Protein AF-A0A8T3MK85-F1 (afdb_monomer_lite)

Radius of gyration: 15.74 Å; chains: 1; bounding box: 34×53×29 Å

Structure (mmCIF, N/CA/C/O backbone):
data_AF-A0A8T3MK85-F1
#
_entry.id   AF-A0A8T3MK85-F1
#
loop_
_atom_site.group_PDB
_atom_site.id
_atom_site.type_symbol
_atom_site.label_atom_id
_atom_site.label_alt_id
_atom_site.label_comp_id
_atom_site.label_asym_id
_atom_site.label_entity_id
_atom_site.label_seq_id
_atom_site.pdbx_PDB_ins_code
_atom_site.Cartn_x
_atom_site.Cartn_y
_atom_site.Cartn_z
_atom_site.occupancy
_atom_site.B_iso_or_equiv
_atom_site.auth_seq_id
_atom_site.auth_comp_id
_atom_site.auth_asym_id
_atom_site.auth_atom_id
_atom_site.pdbx_PDB_model_num
ATOM 1 N N . MET A 1 1 ? 8.004 37.401 -9.326 1.00 37.59 1 MET A N 1
ATOM 2 C CA . MET A 1 1 ? 8.585 36.254 -8.599 1.00 37.59 1 MET A CA 1
ATOM 3 C C . MET A 1 1 ? 7.842 35.015 -9.074 1.00 37.59 1 MET A C 1
ATOM 5 O O . MET A 1 1 ? 6.670 34.869 -8.770 1.00 37.59 1 MET A O 1
ATOM 9 N N . LYS A 1 2 ? 8.439 34.267 -10.006 1.00 38.16 2 LYS A N 1
ATOM 10 C CA . LYS A 1 2 ? 7.797 33.180 -10.760 1.00 38.16 2 LYS A CA 1
ATOM 11 C C . LYS A 1 2 ? 8.184 31.891 -10.039 1.00 38.16 2 LYS A C 1
ATOM 13 O O . LYS A 1 2 ? 9.341 31.505 -10.151 1.00 38.16 2 LYS A O 1
ATOM 18 N N . ASP A 1 3 ? 7.291 31.296 -9.251 1.00 48.09 3 ASP A N 1
ATOM 19 C CA . ASP A 1 3 ? 7.570 29.987 -8.650 1.00 48.09 3 ASP A CA 1
ATOM 20 C C . ASP A 1 3 ? 7.713 28.970 -9.790 1.00 48.09 3 ASP A C 1
ATOM 22 O O . ASP A 1 3 ? 6.751 28.761 -10.540 1.00 48.09 3 ASP A O 1
ATOM 26 N N . PRO A 1 4 ? 8.891 28.354 -10.000 1.00 45.88 4 PRO A N 1
ATOM 27 C CA . PRO A 1 4 ? 8.989 27.253 -10.927 1.00 45.88 4 PRO A CA 1
ATOM 28 C C . PRO A 1 4 ? 8.332 26.079 -10.216 1.00 45.88 4 PRO A C 1
ATOM 30 O O . PRO A 1 4 ? 8.964 25.402 -9.409 1.00 45.88 4 PRO A O 1
ATOM 33 N N . ALA A 1 5 ? 7.050 25.854 -10.494 1.00 52.78 5 ALA A N 1
ATOM 34 C CA . ALA A 1 5 ? 6.367 24.606 -10.205 1.00 52.78 5 ALA A CA 1
ATOM 35 C C . ALA A 1 5 ? 7.087 23.474 -10.961 1.00 52.78 5 ALA A C 1
ATOM 37 O O . ALA A 1 5 ? 6.716 23.072 -12.056 1.00 52.78 5 ALA A O 1
ATOM 38 N N . LEU A 1 6 ? 8.224 23.048 -10.424 1.00 52.69 6 LEU A N 1
ATOM 39 C CA . LEU A 1 6 ? 8.521 21.675 -10.105 1.00 52.69 6 LEU A CA 1
ATOM 40 C C . LEU A 1 6 ? 7.675 20.665 -10.921 1.00 52.69 6 LEU A C 1
ATOM 42 O O . LEU A 1 6 ? 6.491 20.490 -10.624 1.00 52.69 6 LEU A O 1
ATOM 46 N N . PRO A 1 7 ? 8.248 19.995 -11.944 1.00 54.56 7 PRO A N 1
ATOM 47 C CA . PRO A 1 7 ? 7.526 19.266 -13.002 1.00 54.56 7 PRO A CA 1
ATOM 48 C C . PRO A 1 7 ? 6.904 17.928 -12.547 1.00 54.56 7 PRO A C 1
ATOM 50 O O . PRO A 1 7 ? 6.890 16.943 -13.278 1.00 54.56 7 PRO A O 1
ATOM 53 N N . TYR A 1 8 ? 6.414 17.846 -11.313 1.00 54.41 8 TYR A N 1
ATOM 54 C CA . TYR A 1 8 ? 6.010 16.607 -10.649 1.00 54.41 8 TYR A CA 1
ATOM 55 C C . TYR A 1 8 ? 4.535 16.532 -10.247 1.00 54.41 8 TYR A C 1
ATOM 57 O O . TYR A 1 8 ? 4.129 15.573 -9.589 1.00 54.41 8 TYR A O 1
ATOM 65 N N . GLY A 1 9 ? 3.708 17.477 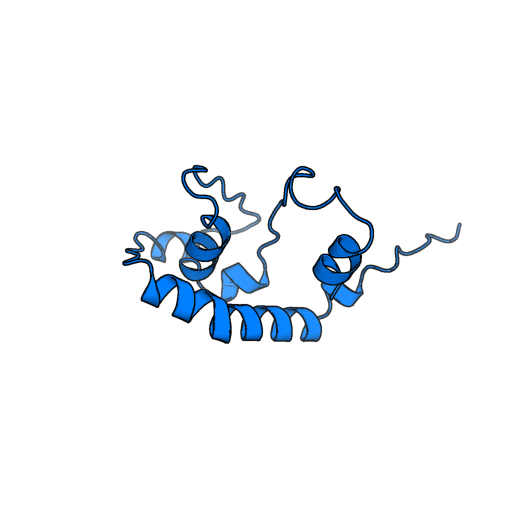-10.703 1.00 61.19 9 GLY A N 1
ATOM 66 C CA . GLY A 1 9 ? 2.254 17.428 -10.508 1.00 61.19 9 GLY A CA 1
ATOM 67 C C . GLY A 1 9 ? 1.583 16.202 -11.144 1.00 61.19 9 GLY A C 1
ATOM 68 O O . GLY A 1 9 ? 0.554 15.744 -10.655 1.00 61.19 9 GLY A O 1
ATOM 69 N N . TRP A 1 10 ? 2.192 15.607 -12.175 1.00 65.50 10 TRP A N 1
ATOM 70 C CA . TRP A 1 10 ? 1.633 14.445 -12.869 1.00 65.50 10 TRP A CA 1
ATOM 71 C C . TRP A 1 10 ? 1.560 13.188 -11.966 1.00 65.50 10 TRP A C 1
ATOM 73 O O . TRP A 1 10 ? 0.613 12.421 -12.090 1.00 65.50 10 TRP A O 1
ATOM 83 N N . ARG A 1 11 ? 2.444 13.027 -10.961 1.00 61.66 11 ARG A N 1
ATOM 84 C CA . ARG A 1 11 ? 2.362 11.927 -9.962 1.00 61.66 11 ARG A CA 1
ATOM 85 C C . ARG A 1 11 ? 1.150 12.022 -9.042 1.00 61.66 11 ARG A C 1
ATOM 87 O O . ARG A 1 11 ? 0.680 11.024 -8.501 1.00 61.66 11 ARG A O 1
ATOM 94 N N . LEU A 1 12 ? 0.675 13.243 -8.817 1.00 67.00 12 LEU A N 1
ATOM 95 C CA . LEU A 1 12 ? -0.520 13.503 -8.019 1.00 67.00 12 LEU A CA 1
ATOM 96 C C . LEU A 1 12 ? -1.788 13.432 -8.877 1.00 67.00 12 LEU A C 1
ATOM 98 O O . LEU A 1 12 ? -2.889 13.479 -8.329 1.00 67.00 12 LEU A O 1
ATOM 102 N N . HIS A 1 13 ? -1.641 13.287 -10.200 1.00 80.69 13 HIS A N 1
ATOM 103 C CA . HIS A 1 13 ? -2.759 13.217 -11.121 1.00 80.69 13 HIS A CA 1
ATOM 104 C C . HIS A 1 13 ? -3.591 11.950 -10.853 1.00 80.69 13 HIS A C 1
ATOM 106 O O . HIS A 1 13 ? -3.033 10.847 -10.805 1.00 80.69 13 HIS A O 1
ATOM 112 N N . PRO A 1 14 ? -4.925 12.066 -10.713 1.00 80.12 14 PRO A N 1
ATOM 113 C CA . PRO A 1 14 ? -5.789 10.933 -10.384 1.00 80.12 14 PRO A CA 1
ATOM 114 C C . PRO A 1 14 ? -5.643 9.747 -11.341 1.00 80.12 14 PRO A C 1
ATOM 116 O O . PRO A 1 14 ? -5.675 8.604 -10.896 1.00 80.12 14 PRO A O 1
ATOM 119 N N . LEU A 1 15 ? -5.420 9.997 -12.637 1.00 81.75 15 LEU A N 1
ATOM 120 C CA . LEU A 1 15 ? -5.246 8.925 -13.628 1.00 81.75 15 LEU A CA 1
ATOM 121 C C . LEU A 1 15 ? -3.985 8.095 -13.381 1.00 81.75 15 LEU A C 1
ATOM 123 O O . LEU A 1 15 ? -4.046 6.873 -13.404 1.00 81.75 15 LEU A O 1
ATOM 127 N N . VAL A 1 16 ? -2.860 8.746 -13.090 1.00 82.75 16 VAL A N 1
ATOM 128 C CA . VAL A 1 16 ? -1.587 8.060 -12.825 1.00 82.75 16 VAL A CA 1
ATOM 129 C C . VAL A 1 16 ? -1.709 7.210 -11.564 1.00 82.75 16 VAL A C 1
ATOM 131 O O . VAL A 1 16 ? -1.324 6.046 -11.552 1.00 82.75 16 VAL A O 1
ATOM 134 N N . ARG A 1 17 ? -2.354 7.749 -10.523 1.00 81.44 17 ARG A N 1
ATOM 135 C CA . ARG A 1 17 ? -2.674 6.995 -9.303 1.00 81.44 17 ARG A CA 1
ATOM 136 C C . ARG A 1 17 ? -3.601 5.811 -9.566 1.00 81.44 17 ARG A C 1
ATOM 138 O O 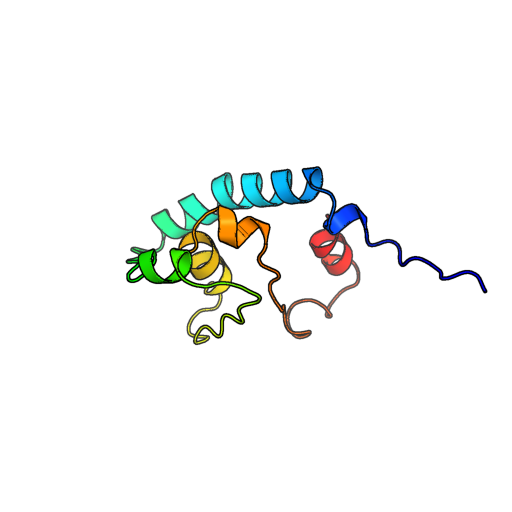. ARG A 1 17 ? -3.385 4.745 -9.002 1.00 81.44 17 ARG A O 1
ATOM 145 N N . SER A 1 18 ? -4.592 5.988 -10.442 1.00 85.38 18 SER A N 1
ATOM 146 C CA . SER A 1 18 ? -5.494 4.908 -10.863 1.00 85.38 18 SER A CA 1
ATOM 147 C C . SER A 1 18 ? -4.705 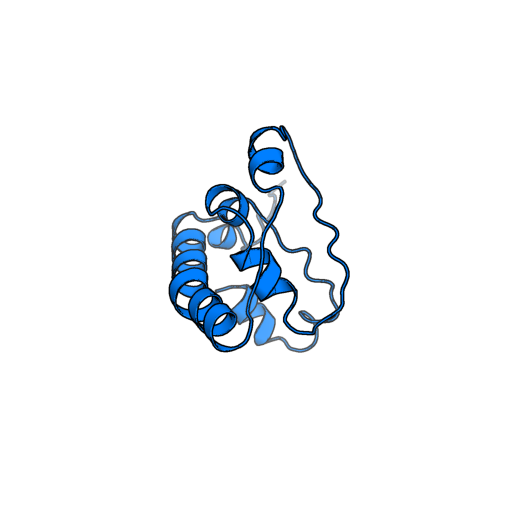3.773 -11.501 1.00 85.38 18 SER A C 1
ATOM 149 O O . SER A 1 18 ? -4.851 2.625 -11.097 1.00 85.38 18 SER A O 1
ATOM 151 N N . VAL A 1 19 ? -3.829 4.099 -12.456 1.00 86.25 19 VAL A N 1
ATOM 152 C CA . VAL A 1 19 ? -2.975 3.120 -13.138 1.00 86.25 19 VAL A CA 1
ATOM 153 C C . VAL A 1 19 ? -2.056 2.419 -12.143 1.00 86.25 19 VAL A C 1
ATOM 155 O O . VAL A 1 19 ? -2.013 1.192 -12.128 1.00 86.25 19 VAL A O 1
ATOM 158 N N . ALA A 1 20 ? -1.382 3.166 -11.266 1.00 83.75 20 ALA A N 1
ATOM 159 C CA . ALA A 1 20 ? -0.506 2.595 -10.246 1.00 83.75 20 ALA A CA 1
ATOM 160 C C . ALA A 1 20 ? -1.250 1.610 -9.331 1.00 83.75 20 ALA A C 1
ATOM 162 O O . ALA A 1 20 ? -0.732 0.539 -9.021 1.00 83.75 20 ALA A O 1
ATOM 163 N N . LEU A 1 21 ? -2.487 1.926 -8.945 1.00 85.81 21 LEU A N 1
ATOM 164 C CA . LEU A 1 21 ? -3.307 1.039 -8.122 1.00 85.81 21 LEU A CA 1
ATOM 165 C C . LEU A 1 21 ? -3.818 -0.178 -8.879 1.00 85.81 21 LEU A C 1
ATOM 167 O O . LEU A 1 21 ? -3.851 -1.260 -8.302 1.00 85.81 21 LEU A O 1
ATOM 171 N N . VAL A 1 22 ? -4.172 -0.029 -10.155 1.00 87.75 22 VAL A N 1
ATOM 172 C CA . VAL A 1 22 ? -4.533 -1.164 -11.012 1.00 87.75 22 VAL A CA 1
ATOM 173 C C . VAL A 1 22 ? -3.345 -2.107 -11.161 1.00 87.75 22 VAL A C 1
ATOM 175 O O . VAL A 1 22 ? -3.505 -3.307 -10.974 1.00 87.75 22 VAL A O 1
ATOM 178 N N . VAL A 1 23 ? -2.146 -1.585 -11.427 1.00 87.81 23 VAL A N 1
ATOM 179 C CA . VAL A 1 23 ? -0.920 -2.394 -11.509 1.00 87.81 23 VAL A CA 1
ATOM 180 C C . VAL A 1 23 ? -0.629 -3.073 -10.172 1.00 87.81 23 VAL A C 1
ATOM 182 O O . VAL A 1 23 ? -0.343 -4.269 -10.136 1.00 87.81 23 VAL A O 1
ATOM 185 N N . GLN A 1 24 ? -0.742 -2.341 -9.063 1.00 85.62 24 GLN A N 1
ATOM 186 C CA . GLN A 1 24 ? -0.543 -2.897 -7.730 1.00 85.62 24 GLN A CA 1
ATOM 187 C C . GLN A 1 24 ? -1.528 -4.041 -7.447 1.00 85.62 24 GLN A C 1
ATOM 189 O O . GLN A 1 24 ? -1.114 -5.105 -6.994 1.00 85.62 24 GLN A O 1
ATOM 194 N N . GLU A 1 25 ? -2.810 -3.855 -7.743 1.00 86.88 25 GLU A N 1
ATOM 195 C CA . GLU A 1 25 ? -3.829 -4.869 -7.479 1.00 86.88 25 GLU A CA 1
ATOM 196 C C . GLU A 1 25 ? -3.718 -6.066 -8.431 1.00 86.88 25 GLU A C 1
ATOM 198 O O . GLU A 1 25 ? -3.847 -7.209 -8.002 1.00 86.88 25 GLU A O 1
ATOM 203 N N . ALA A 1 26 ? -3.415 -5.830 -9.707 1.00 87.38 26 ALA A N 1
ATOM 204 C CA . ALA A 1 26 ? -3.330 -6.880 -10.717 1.00 87.38 26 ALA A CA 1
ATOM 205 C C . ALA A 1 26 ? -2.019 -7.677 -10.666 1.00 87.38 26 ALA A C 1
ATOM 207 O O . ALA A 1 26 ? -1.983 -8.806 -11.150 1.00 87.38 26 ALA A O 1
ATOM 208 N N . MET A 1 27 ? -0.941 -7.114 -10.110 1.00 87.12 27 MET A N 1
ATOM 209 C CA . MET A 1 27 ? 0.367 -7.779 -10.064 1.00 87.12 27 MET A CA 1
ATOM 210 C C . MET A 1 27 ? 0.852 -8.061 -8.645 1.00 87.12 27 MET A C 1
ATOM 212 O O . MET A 1 27 ? 1.233 -9.189 -8.348 1.00 87.12 27 MET A O 1
ATOM 216 N N . VAL A 1 28 ? 0.842 -7.071 -7.750 1.00 85.44 28 VAL A N 1
ATOM 217 C CA . VAL A 1 28 ? 1.433 -7.220 -6.408 1.00 85.44 28 VAL A CA 1
ATOM 218 C C . VAL A 1 28 ? 0.545 -8.081 -5.516 1.00 85.44 28 VAL A C 1
ATOM 220 O O . VAL A 1 28 ? 1.049 -8.996 -4.869 1.00 85.44 28 VAL A O 1
ATOM 223 N N . THR A 1 29 ? -0.768 -7.844 -5.511 1.00 85.56 29 THR A N 1
ATOM 224 C CA . THR A 1 29 ? -1.722 -8.631 -4.712 1.00 85.56 29 THR A CA 1
ATOM 225 C C . THR A 1 29 ? -1.679 -10.135 -5.020 1.00 85.56 29 THR A C 1
ATOM 227 O O . THR A 1 29 ? -1.506 -10.908 -4.073 1.00 85.56 29 THR A O 1
ATOM 230 N N . PRO A 1 30 ? -1.762 -10.604 -6.284 1.00 87.25 30 PRO A N 1
ATOM 231 C CA . PRO A 1 30 ? -1.684 -12.038 -6.566 1.00 87.25 30 PRO A CA 1
ATOM 232 C C . PRO A 1 30 ? -0.306 -12.625 -6.256 1.00 87.25 30 PRO A C 1
ATOM 234 O O . PRO A 1 30 ? -0.221 -13.758 -5.792 1.00 87.25 30 PRO A O 1
ATOM 237 N N . LEU A 1 31 ? 0.771 -11.861 -6.451 1.00 87.25 31 LEU A N 1
ATOM 238 C CA . LEU A 1 31 ? 2.122 -12.319 -6.135 1.00 87.25 31 LEU A CA 1
ATOM 239 C C . LEU A 1 31 ? 2.309 -12.517 -4.625 1.00 87.25 31 LEU A C 1
ATOM 241 O O . LEU A 1 31 ? 2.840 -13.539 -4.194 1.00 87.25 31 LEU A O 1
ATOM 245 N N . VAL A 1 32 ? 1.810 -11.580 -3.813 1.00 87.44 32 VAL A N 1
ATOM 246 C CA . VAL A 1 32 ? 1.789 -11.724 -2.353 1.00 87.44 32 VAL A CA 1
ATOM 247 C C . VAL A 1 32 ? 0.948 -12.931 -1.951 1.00 87.44 32 VAL A C 1
ATOM 249 O O . VAL A 1 32 ? 1.408 -13.721 -1.137 1.00 87.44 32 VAL A O 1
ATOM 252 N N . ALA A 1 33 ? -0.233 -13.121 -2.544 1.00 86.50 33 ALA A N 1
ATOM 253 C CA . ALA A 1 33 ? -1.091 -14.268 -2.245 1.00 86.50 33 ALA A CA 1
ATOM 254 C C . ALA A 1 33 ? -0.463 -15.618 -2.642 1.00 86.50 33 ALA A C 1
ATOM 256 O O . ALA A 1 33 ? -0.715 -16.625 -1.981 1.00 86.50 33 ALA A O 1
ATOM 257 N N . LEU A 1 34 ? 0.357 -15.643 -3.697 1.00 89.81 34 LEU A N 1
ATOM 258 C CA . LEU A 1 34 ? 1.059 -16.841 -4.156 1.00 89.81 34 LEU A CA 1
ATOM 259 C C . LEU A 1 34 ? 2.196 -17.245 -3.209 1.00 89.81 34 LEU A C 1
ATOM 261 O O . LEU A 1 34 ? 2.368 -18.428 -2.925 1.00 89.81 34 LEU A O 1
ATOM 265 N N . PHE A 1 35 ? 2.974 -16.274 -2.727 1.00 87.62 35 PHE A N 1
ATOM 266 C CA . PHE A 1 35 ? 4.169 -16.542 -1.919 1.00 87.62 35 PHE A CA 1
ATOM 267 C C . PHE A 1 35 ? 3.934 -16.480 -0.409 1.00 87.62 35 PHE A C 1
ATOM 269 O O . PHE A 1 35 ? 4.692 -17.081 0.353 1.00 87.62 35 PHE A O 1
ATOM 276 N N . TYR A 1 36 ? 2.899 -15.770 0.041 1.00 85.88 36 TYR A N 1
ATOM 277 C CA . TYR A 1 36 ? 2.678 -15.477 1.451 1.00 85.88 36 TYR A CA 1
ATOM 278 C C . TYR A 1 36 ? 1.234 -15.721 1.869 1.00 85.88 36 TYR A C 1
ATOM 280 O O . TYR A 1 36 ? 0.272 -15.261 1.256 1.00 85.88 36 TYR A O 1
ATOM 288 N N . ARG A 1 37 ? 1.078 -16.364 3.026 1.00 87.69 37 ARG A N 1
ATOM 289 C CA . ARG A 1 37 ? -0.208 -16.449 3.715 1.00 87.69 37 ARG A CA 1
ATOM 290 C C . ARG A 1 37 ? -0.329 -15.304 4.716 1.00 87.69 37 ARG A C 1
ATOM 292 O O . ARG A 1 37 ? 0.031 -15.445 5.882 1.00 87.69 37 ARG A O 1
ATOM 299 N N . VAL A 1 38 ? -0.828 -14.165 4.249 1.00 87.12 38 VAL A N 1
ATOM 300 C CA . VAL A 1 38 ? -0.983 -12.953 5.065 1.00 87.12 38 VAL A CA 1
ATOM 301 C C . VAL A 1 38 ? -2.242 -13.053 5.932 1.00 87.12 38 VAL A C 1
ATOM 303 O O . VAL A 1 38 ? -3.319 -13.390 5.444 1.00 87.12 38 VAL A O 1
ATOM 306 N N . ARG A 1 39 ? -2.126 -12.739 7.227 1.00 87.62 39 ARG A N 1
ATOM 307 C CA . ARG A 1 39 ? -3.278 -12.475 8.103 1.00 87.62 39 ARG A CA 1
ATOM 308 C C . ARG A 1 39 ? -3.275 -11.004 8.473 1.00 87.62 39 ARG A C 1
ATOM 310 O O . ARG A 1 39 ? -2.273 -10.507 8.977 1.00 87.62 39 ARG A O 1
ATOM 317 N N . VAL A 1 40 ? -4.399 -10.331 8.254 1.00 89.56 40 VAL A N 1
ATOM 318 C CA . VAL A 1 40 ? -4.576 -8.928 8.632 1.00 89.56 40 VAL A CA 1
ATOM 319 C C . VAL A 1 40 ? -5.580 -8.848 9.775 1.00 89.56 40 VAL A C 1
ATOM 321 O O . VAL A 1 40 ? -6.641 -9.462 9.720 1.00 89.56 40 VAL A O 1
ATOM 324 N N . SER A 1 41 ? -5.242 -8.096 10.817 1.00 90.56 41 SER A N 1
ATOM 325 C CA . SER A 1 41 ? -6.094 -7.871 11.987 1.00 90.56 41 SER A CA 1
ATOM 326 C C . SER A 1 41 ? -6.133 -6.388 12.335 1.00 90.56 41 SER A C 1
ATOM 328 O O . SER A 1 41 ? -5.133 -5.696 12.157 1.00 90.56 41 SER A O 1
ATOM 330 N N . GLY A 1 42 ? -7.253 -5.908 12.880 1.00 88.75 42 GLY A N 1
ATOM 331 C CA . GLY A 1 42 ? -7.373 -4.518 13.328 1.00 88.75 42 GLY A CA 1
ATOM 332 C C . GLY A 1 42 ? -7.602 -3.502 12.206 1.00 88.75 42 GLY A C 1
ATOM 333 O O . GLY A 1 42 ? -7.355 -2.317 12.417 1.00 88.75 42 GLY A O 1
ATOM 334 N N . GLN A 1 43 ? -8.051 -3.932 11.019 1.00 87.69 43 GLN A N 1
ATOM 335 C CA . GLN A 1 43 ? -8.407 -3.013 9.925 1.00 87.69 43 GLN A CA 1
ATOM 336 C C . GLN A 1 43 ? -9.566 -2.080 10.306 1.00 87.69 43 GLN A C 1
ATOM 338 O O . GLN A 1 43 ? -9.603 -0.935 9.869 1.00 87.69 43 GLN A O 1
ATOM 343 N N . ASP A 1 44 ? -10.473 -2.531 11.171 1.00 88.19 44 ASP A N 1
ATOM 344 C CA . ASP A 1 44 ? -11.561 -1.740 11.751 1.00 88.19 44 ASP A CA 1
ATOM 345 C C . ASP A 1 44 ? -11.056 -0.475 12.462 1.00 88.19 44 ASP A C 1
ATOM 347 O O . ASP A 1 44 ? -11.707 0.571 12.418 1.00 88.19 44 ASP A O 1
ATOM 351 N N . LYS A 1 45 ? -9.851 -0.532 13.043 1.00 87.31 45 LYS A N 1
ATOM 352 C CA . LYS A 1 45 ? -9.228 0.614 13.712 1.00 87.31 45 LYS A CA 1
ATOM 353 C C . LYS A 1 45 ? -8.913 1.735 12.731 1.00 87.31 45 LYS A C 1
ATOM 355 O O . LYS A 1 45 ? -9.044 2.895 13.101 1.00 87.31 45 LYS A O 1
ATOM 360 N N . LEU A 1 46 ? -8.568 1.409 11.483 1.00 86.31 46 LEU A N 1
ATOM 361 C CA . LEU A 1 46 ? -8.264 2.401 10.447 1.00 86.31 46 LEU A CA 1
ATOM 362 C C . LEU A 1 46 ? -9.486 3.247 10.085 1.00 86.31 46 LEU A C 1
ATOM 364 O O . LEU A 1 46 ? -9.336 4.412 9.748 1.00 86.31 46 LEU A O 1
ATOM 368 N N . HIS A 1 47 ? -10.701 2.708 10.188 1.00 84.56 47 HIS A N 1
ATOM 369 C CA . HIS A 1 47 ? -11.916 3.479 9.908 1.00 84.56 47 HIS A CA 1
ATOM 370 C C . HIS A 1 47 ? -12.200 4.568 10.949 1.00 84.56 47 HIS A C 1
ATOM 372 O O . HIS A 1 47 ? -12.962 5.486 10.666 1.00 84.56 47 HIS A O 1
ATOM 378 N N . ARG A 1 48 ? -11.600 4.467 12.141 1.00 85.38 48 ARG A N 1
ATOM 379 C CA . ARG A 1 48 ? -11.788 5.413 13.249 1.00 85.38 48 ARG A CA 1
ATOM 380 C C . ARG A 1 48 ? -10.689 6.474 13.332 1.00 85.38 48 ARG A C 1
ATOM 382 O O . ARG A 1 48 ? -10.748 7.320 14.216 1.00 85.38 48 ARG A O 1
ATOM 389 N N . VAL A 1 49 ? -9.670 6.404 12.473 1.00 87.69 49 VAL A N 1
ATOM 390 C CA . VAL A 1 49 ? -8.555 7.355 12.497 1.00 87.69 49 VAL A CA 1
ATOM 391 C C . VAL A 1 49 ? -8.861 8.536 11.585 1.00 87.69 49 VAL A C 1
ATOM 393 O O . VAL A 1 49 ? -9.049 8.374 10.380 1.00 87.69 49 VAL A O 1
ATOM 396 N N . GLU A 1 50 ? -8.859 9.729 12.170 1.00 84.94 50 GLU A N 1
ATOM 397 C CA . GLU A 1 50 ? -9.031 10.995 11.467 1.00 84.94 50 GLU A CA 1
ATOM 398 C C . GLU A 1 50 ? -7.697 11.749 11.393 1.00 84.94 50 GLU A C 1
ATOM 400 O O . GLU A 1 50 ? -6.923 11.774 12.349 1.00 84.94 50 GLU A O 1
ATOM 405 N N . GLY A 1 51 ? -7.426 12.381 10.249 1.00 85.81 51 GLY A N 1
ATOM 406 C CA . GLY A 1 51 ? -6.205 13.161 10.034 1.00 85.81 51 GLY A CA 1
ATOM 407 C C . GLY A 1 51 ? -5.019 12.370 9.454 1.00 85.81 51 GLY A C 1
ATOM 408 O O . GLY A 1 51 ? -5.181 11.245 8.973 1.00 85.81 51 GLY A O 1
ATOM 409 N N . PRO A 1 52 ? -3.827 12.991 9.390 1.00 85.56 52 PRO A N 1
ATOM 410 C CA . PRO A 1 52 ? -2.632 12.371 8.829 1.00 85.56 52 PRO A CA 1
ATOM 411 C C . PRO A 1 52 ? -2.094 11.263 9.743 1.00 85.56 52 PRO A C 1
ATOM 413 O O . PRO A 1 52 ? -1.996 11.433 10.954 1.00 85.56 52 PRO A O 1
ATOM 416 N N . VAL A 1 53 ? -1.692 10.140 9.144 1.00 88.12 53 VAL A N 1
ATOM 417 C CA . VAL A 1 53 ? -1.161 8.968 9.856 1.00 88.12 53 VAL A CA 1
ATOM 418 C C . VAL A 1 53 ? 0.217 8.619 9.322 1.00 88.12 53 VAL A C 1
ATOM 420 O O . VAL A 1 53 ? 0.423 8.578 8.109 1.00 88.12 53 VAL A O 1
ATOM 423 N N . LEU A 1 54 ? 1.143 8.319 10.232 1.00 87.19 54 LEU A N 1
ATOM 424 C CA . LEU A 1 54 ? 2.440 7.740 9.905 1.00 87.19 54 LEU A CA 1
ATOM 425 C C . LEU A 1 54 ? 2.416 6.238 10.202 1.00 87.19 54 LEU A C 1
ATOM 427 O O . LEU A 1 54 ? 2.300 5.829 11.356 1.00 87.19 54 LEU A O 1
ATOM 431 N N . PHE A 1 55 ? 2.549 5.417 9.163 1.00 84.44 55 PHE A N 1
ATOM 432 C CA . PHE A 1 55 ? 2.758 3.981 9.322 1.00 84.44 55 PHE A CA 1
ATOM 433 C C . PHE A 1 55 ? 4.252 3.704 9.501 1.00 84.44 55 PHE A C 1
ATOM 435 O O . PHE A 1 55 ? 5.047 4.030 8.623 1.00 84.44 55 PHE A O 1
ATOM 442 N N . ALA A 1 56 ? 4.621 3.087 10.625 1.00 85.75 56 ALA A N 1
ATOM 443 C CA . ALA A 1 56 ? 5.992 2.687 10.941 1.00 85.75 56 ALA A CA 1
ATOM 444 C C . ALA A 1 56 ? 6.076 1.152 11.038 1.00 85.75 56 ALA A C 1
ATOM 446 O O . ALA A 1 56 ? 6.037 0.597 12.139 1.00 85.75 56 ALA A O 1
ATOM 447 N N . PRO A 1 57 ? 6.090 0.441 9.898 1.00 80.50 57 PRO A N 1
ATOM 448 C CA . PRO A 1 57 ? 6.216 -1.009 9.896 1.00 80.50 57 PRO A CA 1
ATOM 449 C C . PRO A 1 57 ? 7.605 -1.441 10.374 1.00 80.50 57 PRO A C 1
ATOM 451 O O . PRO A 1 57 ? 8.600 -0.761 10.127 1.00 80.50 57 PRO A O 1
ATOM 454 N N . ASN A 1 58 ? 7.677 -2.605 11.018 1.00 82.06 58 ASN A N 1
ATOM 455 C CA . ASN A 1 58 ? 8.958 -3.241 11.301 1.00 82.06 58 ASN A CA 1
ATOM 456 C C . ASN A 1 58 ? 9.563 -3.760 9.985 1.00 82.06 58 ASN A C 1
ATOM 458 O O . ASN A 1 58 ? 8.852 -4.414 9.222 1.00 82.06 58 ASN A O 1
ATOM 462 N N . HIS A 1 59 ? 10.836 -3.465 9.707 1.00 74.69 59 HIS A N 1
ATOM 463 C CA . HIS A 1 59 ? 11.490 -3.902 8.473 1.00 74.69 59 HIS A CA 1
ATOM 464 C C . HIS A 1 59 ? 12.079 -5.302 8.664 1.00 74.69 59 HIS A C 1
ATOM 466 O O . HIS A 1 59 ? 13.196 -5.463 9.155 1.00 74.69 59 HIS A O 1
ATOM 472 N N . CYS A 1 60 ? 11.296 -6.323 8.337 1.00 74.56 60 CYS A N 1
ATOM 473 C CA . CYS A 1 60 ? 11.663 -7.723 8.528 1.00 74.56 60 CYS A CA 1
ATOM 474 C C . CYS A 1 60 ? 11.915 -8.463 7.209 1.00 74.56 60 CYS A C 1
ATOM 476 O O . CYS A 1 60 ? 12.582 -9.496 7.222 1.00 74.56 60 CYS A O 1
ATOM 478 N N . LEU A 1 61 ? 11.407 -7.967 6.077 1.00 70.12 61 LEU A N 1
ATOM 479 C CA . LEU A 1 61 ? 11.533 -8.593 4.763 1.00 70.12 61 LEU A CA 1
ATOM 480 C C . LEU A 1 61 ? 11.797 -7.547 3.675 1.00 70.12 61 LEU A C 1
ATOM 482 O O . LEU A 1 61 ? 11.262 -6.442 3.653 1.00 70.12 61 LEU A O 1
ATOM 486 N N . HIS A 1 62 ? 12.550 -7.945 2.656 1.00 68.94 62 HIS A N 1
ATOM 487 C CA . HIS A 1 62 ? 12.802 -7.092 1.491 1.00 68.94 62 HIS A CA 1
ATOM 488 C C . HIS A 1 62 ? 11.509 -6.696 0.737 1.00 68.94 62 HIS A C 1
ATOM 490 O O . HIS A 1 62 ? 11.477 -5.692 0.032 1.00 68.94 62 HIS A O 1
ATOM 496 N N . TRP A 1 63 ? 10.436 -7.478 0.906 1.00 67.62 63 TRP A N 1
ATOM 497 C CA . TRP A 1 63 ? 9.123 -7.292 0.277 1.00 67.62 63 TRP A CA 1
ATOM 498 C C . TRP A 1 63 ? 8.048 -6.722 1.218 1.00 67.62 63 TRP A C 1
ATOM 500 O O . TRP A 1 63 ? 6.866 -6.718 0.864 1.00 67.62 63 TRP A O 1
ATOM 510 N N . ASP A 1 64 ? 8.441 -6.194 2.384 1.00 76.88 64 ASP A N 1
ATOM 511 C CA . ASP A 1 64 ? 7.512 -5.644 3.384 1.00 76.88 64 ASP A CA 1
ATOM 512 C C . ASP A 1 64 ? 6.540 -4.629 2.778 1.00 76.88 64 ASP A C 1
ATOM 514 O O . ASP A 1 64 ? 5.338 -4.701 3.023 1.00 76.88 64 ASP A O 1
ATOM 518 N N . ASN A 1 65 ? 7.030 -3.733 1.915 1.00 78.69 65 ASN A N 1
ATOM 519 C CA . ASN A 1 65 ? 6.195 -2.712 1.285 1.00 78.69 65 ASN A CA 1
ATOM 520 C C . ASN A 1 65 ? 5.022 -3.320 0.503 1.00 78.69 65 ASN A C 1
ATOM 522 O O . ASN A 1 65 ? 3.901 -2.840 0.632 1.00 78.69 65 ASN A O 1
ATOM 526 N N . GLY A 1 66 ? 5.243 -4.391 -0.266 1.00 78.44 66 GLY A N 1
ATOM 527 C CA . GLY A 1 66 ? 4.177 -5.047 -1.029 1.00 78.44 66 GLY A CA 1
ATOM 528 C C . GLY A 1 66 ? 3.139 -5.712 -0.123 1.00 78.44 66 GLY A C 1
ATOM 529 O O . GLY A 1 66 ? 1.934 -5.579 -0.341 1.00 78.44 66 GLY A O 1
ATOM 530 N N . ILE A 1 67 ? 3.591 -6.368 0.944 1.00 83.31 67 ILE A N 1
ATOM 531 C CA . ILE A 1 67 ? 2.711 -7.036 1.912 1.00 83.31 67 ILE A CA 1
ATOM 532 C C . ILE A 1 67 ? 1.883 -6.006 2.697 1.00 83.31 67 ILE A C 1
ATOM 534 O O . ILE A 1 67 ? 0.676 -6.163 2.860 1.00 83.31 67 ILE A O 1
ATOM 538 N N . ILE A 1 68 ? 2.498 -4.911 3.138 1.00 85.50 68 ILE A N 1
ATOM 539 C CA . ILE A 1 68 ? 1.811 -3.851 3.888 1.00 85.50 68 ILE A CA 1
ATOM 540 C C . ILE A 1 68 ? 0.794 -3.140 3.003 1.00 85.50 68 ILE A C 1
ATOM 542 O O . ILE A 1 68 ? -0.350 -2.931 3.407 1.00 85.50 68 ILE A O 1
ATOM 546 N N . LEU A 1 69 ? 1.190 -2.800 1.776 1.00 84.94 69 LEU A N 1
ATOM 547 C CA . LEU A 1 69 ? 0.302 -2.174 0.808 1.00 84.94 69 LEU A CA 1
ATOM 548 C C . LEU A 1 69 ? -0.924 -3.044 0.530 1.00 84.94 69 LEU A C 1
ATOM 550 O O . LEU A 1 69 ? -2.035 -2.525 0.524 1.00 84.94 69 LEU A O 1
ATOM 554 N N . THR A 1 70 ? -0.740 -4.352 0.344 1.00 85.44 70 THR A N 1
ATOM 555 C CA . THR A 1 70 ? -1.843 -5.302 0.114 1.00 85.44 70 THR A CA 1
ATOM 556 C C . THR A 1 70 ? -2.694 -5.549 1.366 1.00 85.44 70 THR A C 1
ATOM 558 O O . THR A 1 70 ? -3.878 -5.861 1.252 1.00 85.44 70 THR A O 1
ATOM 561 N N . ALA A 1 71 ? -2.155 -5.325 2.565 1.00 87.75 71 ALA A N 1
ATOM 562 C CA . ALA A 1 71 ? -2.904 -5.419 3.817 1.00 87.75 71 ALA A CA 1
ATOM 563 C C . ALA A 1 71 ? -3.776 -4.183 4.120 1.00 87.75 71 ALA A C 1
ATOM 565 O O . ALA A 1 71 ? -4.720 -4.281 4.909 1.00 87.75 71 ALA A O 1
ATOM 566 N N . LEU A 1 72 ? -3.487 -3.024 3.516 1.00 88.44 72 LEU A N 1
ATOM 567 C CA . LEU A 1 72 ? -4.258 -1.793 3.726 1.00 88.44 72 LEU A CA 1
ATOM 568 C C . LEU A 1 72 ? -5.543 -1.759 2.876 1.00 88.44 72 LEU A C 1
ATOM 570 O O . LEU A 1 72 ? -5.530 -2.241 1.740 1.00 88.44 72 LEU A O 1
ATOM 574 N N . PRO A 1 73 ? -6.638 -1.137 3.361 1.00 87.25 73 PRO A N 1
ATOM 575 C CA . PRO A 1 73 ? -7.832 -0.894 2.552 1.00 87.25 73 PRO A CA 1
ATOM 576 C C . PRO A 1 73 ? -7.533 0.022 1.360 1.00 87.25 73 PRO A C 1
ATOM 578 O O . PRO A 1 73 ? -6.697 0.923 1.454 1.00 87.25 73 PRO A O 1
ATOM 581 N N . LEU A 1 74 ? -8.261 -0.144 0.252 1.00 84.44 74 LEU A N 1
ATOM 582 C CA . LEU A 1 74 ? -8.019 0.607 -0.986 1.00 84.44 74 LEU A CA 1
ATOM 583 C C . LEU A 1 74 ? -8.026 2.131 -0.768 1.00 84.44 74 LEU A C 1
ATOM 585 O O . LEU A 1 74 ? -7.131 2.822 -1.248 1.00 84.44 74 LEU A O 1
ATOM 589 N N . SER A 1 75 ? -8.973 2.653 0.017 1.00 85.38 75 SER A N 1
ATOM 590 C CA . SER A 1 75 ? -9.080 4.084 0.349 1.00 85.38 75 SER A CA 1
ATOM 591 C C . SER A 1 75 ? -7.823 4.655 1.014 1.00 85.38 75 SER A C 1
ATOM 593 O O . SER A 1 75 ? -7.463 5.807 0.767 1.00 85.38 75 SER A O 1
ATOM 595 N N . TRP A 1 76 ? -7.132 3.842 1.817 1.00 86.94 76 TRP A N 1
ATOM 596 C CA . TRP A 1 76 ? -5.859 4.202 2.432 1.00 86.94 76 TRP A CA 1
ATOM 597 C C . TRP A 1 76 ? -4.729 4.181 1.410 1.00 86.94 76 TRP A C 1
ATOM 599 O O . TRP A 1 76 ? -3.958 5.134 1.353 1.00 86.94 76 TRP A O 1
ATOM 609 N N . ARG A 1 77 ? -4.674 3.164 0.540 1.00 86.12 77 ARG A N 1
ATOM 610 C CA . ARG A 1 77 ? -3.652 3.054 -0.520 1.00 86.12 77 ARG A CA 1
ATOM 611 C C . ARG A 1 77 ? -3.653 4.266 -1.457 1.00 86.12 77 ARG A C 1
ATOM 613 O O . ARG A 1 77 ? -2.591 4.778 -1.782 1.00 86.12 77 ARG A O 1
ATOM 620 N N . TRP A 1 78 ? -4.833 4.780 -1.816 1.00 81.31 78 TRP A N 1
ATOM 621 C CA . TRP A 1 78 ? -4.986 5.982 -2.655 1.00 81.31 78 TRP A CA 1
ATOM 622 C C . TRP A 1 78 ? -4.365 7.253 -2.062 1.00 81.31 78 TRP A C 1
ATOM 624 O O . TRP A 1 78 ? -4.003 8.171 -2.802 1.00 81.31 78 TRP A O 1
ATOM 634 N N . ARG A 1 79 ? -4.289 7.336 -0.731 1.00 82.12 79 ARG A N 1
ATOM 635 C CA . ARG A 1 79 ? -3.804 8.511 0.010 1.00 82.12 79 ARG A CA 1
ATOM 636 C C . ARG A 1 79 ? -2.431 8.278 0.640 1.00 82.12 79 ARG A C 1
ATOM 638 O O . ARG A 1 79 ? -1.881 9.201 1.236 1.00 82.12 79 ARG A O 1
ATOM 645 N N . LEU A 1 80 ? -1.889 7.070 0.514 1.00 81.50 80 LEU A N 1
ATOM 646 C CA . LEU A 1 80 ? -0.624 6.679 1.108 1.00 81.50 80 LEU A CA 1
ATOM 647 C C . LEU A 1 80 ? 0.540 7.184 0.252 1.00 81.50 80 LEU A C 1
ATOM 649 O O . LEU A 1 80 ? 0.622 6.911 -0.944 1.00 81.50 80 LEU A O 1
ATOM 653 N N . ALA A 1 81 ? 1.471 7.885 0.889 1.00 80.06 81 ALA A N 1
ATOM 654 C CA . ALA A 1 81 ? 2.775 8.175 0.320 1.00 80.06 81 ALA A CA 1
ATOM 655 C C . ALA A 1 81 ? 3.808 7.308 1.039 1.00 80.06 81 ALA A C 1
ATOM 657 O O . ALA A 1 81 ? 3.976 7.411 2.253 1.00 80.06 81 ALA A O 1
ATOM 658 N N . ILE A 1 82 ? 4.494 6.444 0.294 1.00 71.62 82 ILE A N 1
ATOM 659 C CA . ILE A 1 82 ? 5.598 5.663 0.847 1.00 71.62 82 ILE A CA 1
ATOM 660 C C . ILE A 1 82 ? 6.794 6.599 0.950 1.00 71.62 82 ILE A C 1
ATOM 662 O O . ILE A 1 82 ? 7.295 7.093 -0.062 1.00 71.62 82 ILE A O 1
ATOM 666 N N . ALA A 1 83 ? 7.258 6.837 2.173 1.00 66.00 83 ALA A N 1
ATOM 667 C CA . ALA A 1 83 ? 8.546 7.465 2.409 1.00 66.00 83 ALA A CA 1
ATOM 668 C C . ALA A 1 83 ? 9.643 6.464 2.019 1.00 66.00 83 ALA A C 1
ATOM 670 O O . ALA A 1 83 ? 10.203 5.759 2.852 1.00 66.00 83 ALA A O 1
ATOM 671 N N . ALA A 1 84 ? 9.906 6.343 0.721 1.00 59.62 84 ALA A N 1
ATOM 672 C CA . ALA A 1 84 ? 11.017 5.553 0.234 1.00 59.62 84 ALA A CA 1
ATOM 673 C C . ALA A 1 84 ? 12.310 6.289 0.602 1.00 59.62 84 ALA A C 1
ATOM 675 O O . ALA A 1 84 ? 12.635 7.335 0.034 1.00 59.62 84 ALA A O 1
ATOM 676 N N . GLY A 1 85 ? 13.016 5.763 1.606 1.00 46.41 85 GLY A N 1
ATOM 677 C CA . GLY A 1 85 ? 14.337 6.243 1.987 1.00 46.41 85 GLY A CA 1
ATOM 678 C C . GLY A 1 85 ? 15.260 6.277 0.770 1.00 46.41 85 GLY A C 1
ATOM 679 O O . GLY A 1 85 ? 15.165 5.440 -0.133 1.00 46.41 85 GLY A O 1
ATOM 680 N N . ARG A 1 86 ? 16.169 7.256 0.742 1.00 44.72 86 ARG A N 1
ATOM 681 C CA . ARG A 1 86 ? 17.119 7.525 -0.354 1.00 44.72 86 ARG A CA 1
ATOM 682 C C . ARG A 1 86 ? 17.942 6.310 -0.821 1.00 44.72 86 ARG A C 1
ATOM 684 O O . ARG A 1 86 ? 18.575 6.370 -1.870 1.00 44.72 86 ARG A O 1
ATOM 691 N N . GLU A 1 87 ? 17.908 5.228 -0.063 1.00 53.06 87 GLU A N 1
ATOM 692 C CA . GLU A 1 87 ? 18.764 4.046 -0.147 1.00 53.06 87 GLU A CA 1
ATOM 693 C C . GLU A 1 87 ? 18.281 3.049 -1.215 1.00 53.06 87 GLU A C 1
ATOM 695 O O . GLU A 1 87 ? 19.064 2.240 -1.700 1.00 53.06 87 GLU A O 1
ATOM 700 N N . THR A 1 88 ? 17.027 3.162 -1.674 1.00 50.97 88 THR A N 1
ATOM 701 C CA . THR A 1 88 ? 16.507 2.385 -2.819 1.00 50.97 88 THR A CA 1
ATOM 702 C C . THR A 1 88 ? 16.287 3.214 -4.091 1.00 50.97 88 THR A C 1
ATOM 704 O O . THR A 1 88 ? 16.258 2.645 -5.183 1.00 50.97 88 THR A O 1
ATOM 707 N N . ILE A 1 89 ? 16.189 4.550 -4.003 1.00 49.53 89 ILE A N 1
ATOM 708 C CA . ILE A 1 89 ? 15.788 5.402 -5.144 1.00 49.53 89 ILE A CA 1
ATOM 709 C C . ILE A 1 89 ? 16.948 6.185 -5.796 1.00 49.53 89 ILE A C 1
ATOM 711 O O . ILE A 1 89 ? 16.881 6.462 -6.994 1.00 49.53 89 ILE A O 1
ATOM 715 N N . PHE A 1 90 ? 18.053 6.486 -5.102 1.00 46.94 90 PHE A N 1
ATOM 716 C CA . PHE A 1 90 ? 19.100 7.382 -5.640 1.00 46.94 90 PHE A CA 1
ATOM 717 C C . PHE A 1 90 ? 20.407 6.695 -6.066 1.00 46.94 90 PHE A C 1
ATOM 719 O O . PHE A 1 90 ? 21.484 7.226 -5.821 1.00 46.94 90 PHE A O 1
ATOM 726 N N . ALA A 1 91 ? 20.340 5.546 -6.745 1.00 45.28 91 ALA A N 1
ATOM 727 C CA . ALA A 1 91 ? 21.543 4.926 -7.321 1.00 45.28 91 ALA A CA 1
ATO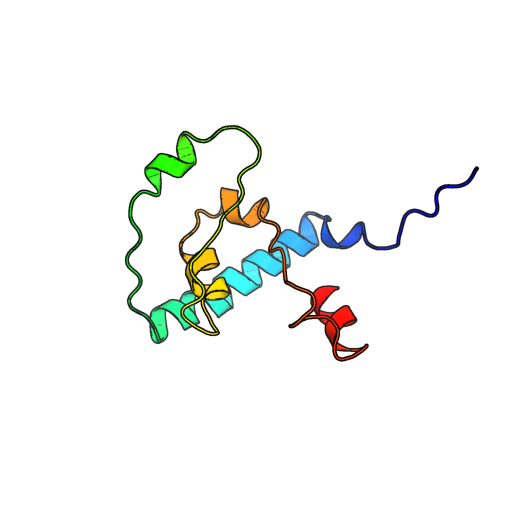M 728 C C . ALA A 1 91 ? 21.713 5.150 -8.835 1.00 45.28 91 ALA A C 1
ATOM 730 O O . ALA A 1 91 ? 22.835 5.078 -9.315 1.00 45.28 91 ALA A O 1
ATOM 731 N N . ASN A 1 92 ? 20.650 5.418 -9.613 1.00 41.72 92 ASN A N 1
ATOM 732 C CA . ASN A 1 92 ? 20.783 5.580 -11.069 1.00 41.72 92 ASN A CA 1
ATOM 733 C C . ASN A 1 92 ? 19.670 6.425 -11.707 1.00 41.72 92 ASN A C 1
ATOM 735 O O . ASN A 1 92 ? 18.484 6.213 -11.450 1.00 41.72 92 ASN A O 1
ATOM 739 N N . ARG A 1 93 ? 20.067 7.327 -12.619 1.00 45.94 93 ARG A N 1
ATOM 740 C CA . ARG A 1 93 ? 19.212 8.306 -13.332 1.00 45.94 93 ARG A CA 1
ATOM 741 C C . ARG A 1 93 ? 17.989 7.692 -14.036 1.00 45.94 93 ARG A C 1
ATOM 743 O O . ARG A 1 93 ? 16.988 8.373 -14.209 1.00 45.94 93 ARG A O 1
ATOM 750 N N . TRP A 1 94 ? 18.045 6.407 -14.379 1.00 41.16 94 TRP A N 1
ATOM 751 C CA . TRP A 1 94 ? 16.977 5.667 -15.060 1.00 41.16 94 TRP A CA 1
A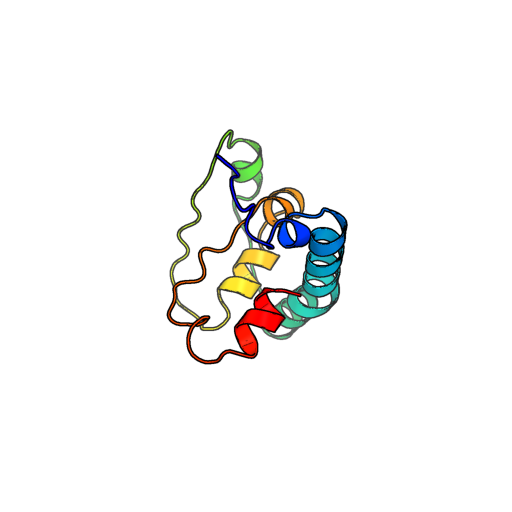TOM 752 C C . TRP A 1 94 ? 15.845 5.188 -14.138 1.00 41.16 94 TRP A C 1
ATOM 754 O O . TRP A 1 94 ? 14.700 5.106 -14.567 1.00 41.16 94 TRP A O 1
ATOM 764 N N . ARG A 1 95 ? 16.120 4.926 -12.852 1.00 45.44 95 ARG A N 1
ATOM 765 C CA . ARG A 1 95 ? 15.085 4.491 -11.889 1.00 45.44 95 ARG A CA 1
ATOM 766 C C . ARG A 1 95 ? 14.264 5.657 -11.340 1.00 45.44 95 ARG A C 1
ATOM 768 O O . ARG A 1 95 ? 13.105 5.467 -10.996 1.00 45.44 95 ARG A O 1
ATOM 775 N N . GLY A 1 96 ? 14.823 6.869 -11.353 1.00 47.22 96 GLY A N 1
ATOM 776 C CA . GLY A 1 96 ? 14.066 8.096 -11.099 1.00 47.22 96 GLY A CA 1
ATOM 777 C C . GLY A 1 96 ? 12.972 8.348 -12.141 1.00 47.22 96 GLY A C 1
ATOM 778 O 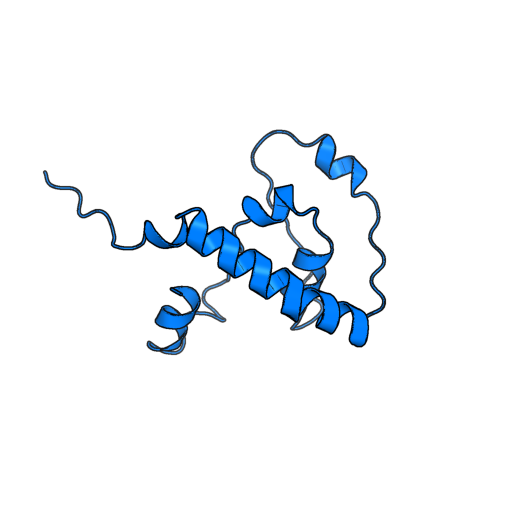O . GLY A 1 96 ? 11.965 8.956 -11.804 1.00 47.22 96 GLY A O 1
ATOM 779 N N . LEU A 1 97 ? 13.143 7.836 -13.367 1.00 48.59 97 LEU A N 1
ATOM 780 C CA . LEU A 1 97 ? 12.133 7.891 -14.424 1.00 48.59 97 LEU A CA 1
ATOM 781 C C . LEU A 1 97 ? 10.999 6.879 -14.190 1.00 48.59 97 LEU A C 1
ATOM 783 O O . LEU A 1 97 ? 9.861 7.195 -14.479 1.00 48.59 97 LEU A O 1
ATOM 787 N N . LEU A 1 98 ? 11.290 5.705 -13.614 1.00 44.69 98 LEU A N 1
ATOM 788 C CA . LEU A 1 98 ? 10.283 4.675 -13.300 1.00 44.69 98 LEU A CA 1
ATOM 789 C C . LEU A 1 98 ? 9.532 4.939 -11.987 1.00 44.69 98 LEU A C 1
ATOM 791 O O . LEU A 1 98 ? 8.352 4.644 -11.874 1.00 44.69 98 LEU A O 1
ATOM 795 N N . ALA A 1 99 ? 10.184 5.572 -11.007 1.00 43.88 99 ALA A N 1
ATOM 796 C CA . ALA A 1 99 ? 9.491 6.209 -9.881 1.00 43.88 99 ALA A CA 1
ATOM 797 C C . ALA A 1 99 ? 8.715 7.470 -10.319 1.00 43.88 99 ALA A C 1
ATOM 799 O O . ALA A 1 99 ? 7.988 8.080 -9.530 1.00 43.88 99 ALA A O 1
ATOM 800 N N . ALA A 1 100 ? 8.920 7.883 -11.574 1.00 39.78 100 ALA A N 1
ATOM 801 C CA . ALA A 1 100 ? 8.239 8.969 -12.236 1.00 39.78 100 ALA A CA 1
ATOM 802 C C . ALA A 1 100 ? 7.470 8.522 -13.497 1.00 39.78 100 ALA A C 1
ATOM 804 O O . ALA A 1 100 ? 7.326 9.310 -14.432 1.00 39.78 100 ALA A O 1
ATOM 805 N N . SER A 1 101 ? 6.923 7.304 -13.474 1.00 37.59 101 SER A N 1
ATOM 806 C CA . SER A 1 101 ? 5.888 6.825 -14.401 1.00 37.59 101 SER A CA 1
ATOM 807 C C . SER A 1 101 ? 4.733 6.191 -13.641 1.00 37.59 101 SER A C 1
ATOM 809 O O . SER A 1 101 ? 5.032 5.533 -12.621 1.00 37.59 101 SER A O 1
#

Sequence (101 aa):
MKDPALPYGWRLHPLVRSVALVVQEAMVTPLVALFYRVRVSGQDKLHRVEGPVLFAPNHCLHWDNGIILTALPLSWRWRLAIAAGRETIFANRWRGLLAAS

Foldseek 3Di:
DDPPPDPQCVCVDVVVLVVVVCCLVVPLLVVCVVPHDDDAPDLVVVVVDDDDDDDDDDPDDPCVVSNVLNNHDPVCNSVDDDPPPCPPQPDDPVSVVVVVD

Secondary structure (DSSP, 8-state):
------TTGGGGSHHHHHHHHHHIIIIIHHHHHHH-------HHHHTT--S---------STTHHHHHHHHS-HHHHTT------HHHHSS-TTHHHHTT-

pLDDT: mean 73.53, std 17.05, range [37.59, 90.56]